Protein AF-A0A6V7J5A1-F1 (afdb_monomer)

Nearest PDB structures (foldseek):
  7t56-assembly1_B  TM=9.549E-01  e=6.871E+00  Acetivibrio thermocellus

InterPro domains:
  IPR036640 ABC transporter type 1, transmembr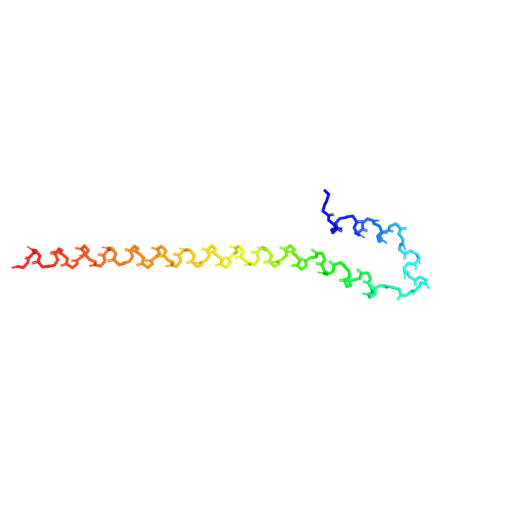ane domain superfamily [G3DSA:1.20.1560.10] (1-75)
  IPR036640 ABC transporter type 1, transmembrane domain superfamily [SSF90123] (2-72)
  IPR050173 ATP-binding cassette transporter C-like [PTHR24223] (1-73)

pLDDT: mean 93.61, std 7.28, range [54.31, 98.5]

Structure (mmCIF, N/CA/C/O backbone):
data_AF-A0A6V7J5A1-F1
#
_entry.id   AF-A0A6V7J5A1-F1
#
loop_
_atom_site.group_PDB
_atom_site.id
_atom_site.type_symbol
_atom_site.label_atom_id
_atom_site.label_alt_id
_atom_site.label_comp_id
_atom_site.label_asym_id
_atom_site.label_entity_id
_atom_site.label_seq_id
_atom_site.pdbx_PDB_ins_code
_atom_site.Cartn_x
_atom_site.Cartn_y
_atom_site.Cartn_z
_atom_site.occupancy
_atom_site.B_iso_or_equiv
_atom_site.auth_seq_id
_atom_site.auth_comp_id
_atom_site.auth_asym_id
_atom_site.auth_atom_id
_atom_site.pdbx_PDB_model_num
ATOM 1 N N . LYS A 1 1 ? 7.975 12.532 -15.197 1.00 61.38 1 LYS A N 1
ATOM 2 C CA . LYS A 1 1 ? 7.649 11.586 -16.299 1.00 61.38 1 LYS A CA 1
ATOM 3 C C . LYS A 1 1 ? 7.583 10.190 -15.693 1.00 61.38 1 LYS A C 1
ATOM 5 O O . LYS A 1 1 ? 8.519 9.852 -14.985 1.00 61.38 1 LYS A O 1
ATOM 10 N N . SER A 1 2 ? 6.502 9.427 -15.877 1.00 87.25 2 SER A N 1
ATOM 11 C CA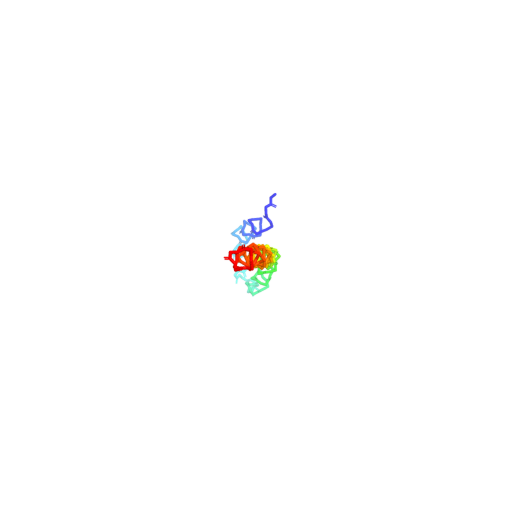 . SER A 1 2 ? 6.438 8.071 -15.307 1.00 87.25 2 SER A CA 1
ATOM 12 C C . SER A 1 2 ? 7.309 7.099 -16.134 1.00 87.25 2 SER A C 1
ATOM 14 O O . SER A 1 2 ? 7.250 7.162 -17.368 1.00 87.25 2 SER A O 1
ATOM 16 N N . PRO A 1 3 ? 8.122 6.235 -15.487 1.00 85.81 3 PRO A N 1
ATOM 17 C CA . PRO A 1 3 ? 9.020 5.292 -16.166 1.00 85.81 3 PRO A CA 1
ATOM 18 C C . PRO A 1 3 ? 8.286 4.361 -17.133 1.00 85.81 3 PRO A C 1
ATOM 20 O O . PRO A 1 3 ? 8.761 4.119 -18.237 1.00 85.81 3 PRO A O 1
ATOM 23 N N . VAL A 1 4 ? 7.073 3.945 -16.760 1.00 91.44 4 VAL A N 1
ATOM 24 C CA . VAL A 1 4 ? 6.185 3.102 -17.571 1.00 91.44 4 VAL A CA 1
ATOM 25 C C . VAL A 1 4 ? 5.895 3.752 -18.928 1.00 91.44 4 VAL A C 1
ATOM 27 O O . VAL A 1 4 ? 6.079 3.121 -19.964 1.00 91.44 4 VAL A O 1
ATOM 30 N N . TYR A 1 5 ? 5.509 5.032 -18.951 1.00 90.38 5 TYR A N 1
ATOM 31 C CA . TYR A 1 5 ? 5.201 5.736 -20.205 1.00 90.38 5 TYR A CA 1
ATOM 32 C C . TYR A 1 5 ? 6.442 5.963 -21.066 1.00 90.38 5 TYR A C 1
ATOM 34 O O . TYR A 1 5 ? 6.371 5.858 -22.288 1.00 90.38 5 TYR A O 1
ATOM 42 N N . SER A 1 6 ? 7.585 6.257 -20.440 1.00 92.56 6 SER A N 1
ATOM 43 C CA . SER A 1 6 ? 8.847 6.410 -21.167 1.00 92.56 6 SER A CA 1
ATOM 44 C C . SER A 1 6 ? 9.286 5.090 -21.809 1.00 92.56 6 SER A C 1
ATOM 46 O O . SER A 1 6 ? 9.711 5.094 -22.962 1.00 92.56 6 SER A O 1
ATOM 48 N N . HIS A 1 7 ? 9.136 3.973 -21.088 1.00 92.94 7 HIS A N 1
ATOM 49 C CA . HIS A 1 7 ? 9.480 2.623 -21.549 1.00 92.94 7 HIS A CA 1
ATOM 50 C C . HIS A 1 7 ? 8.561 2.127 -22.669 1.00 92.94 7 HIS A C 1
ATOM 52 O O . HIS A 1 7 ? 9.013 1.507 -23.629 1.00 92.94 7 HIS A O 1
ATOM 58 N N . VAL A 1 8 ? 7.265 2.435 -22.592 1.00 94.50 8 VAL A N 1
ATOM 59 C CA . VAL A 1 8 ? 6.314 2.130 -23.674 1.00 94.50 8 VAL A CA 1
ATOM 60 C C . VAL A 1 8 ? 6.639 2.941 -24.925 1.00 94.50 8 VAL A C 1
ATOM 62 O O . VAL A 1 8 ? 6.654 2.389 -26.024 1.00 94.50 8 VAL A O 1
ATOM 65 N N . ASN A 1 9 ? 6.948 4.229 -24.769 1.00 95.44 9 ASN A N 1
ATOM 66 C CA . ASN A 1 9 ? 7.284 5.091 -25.898 1.00 95.44 9 ASN A CA 1
ATOM 67 C C . ASN A 1 9 ? 8.566 4.631 -26.617 1.00 95.44 9 ASN A C 1
ATOM 69 O O . ASN A 1 9 ? 8.592 4.571 -27.845 1.00 95.44 9 ASN A O 1
ATOM 73 N N . SER A 1 10 ? 9.611 4.247 -25.871 1.00 93.38 10 SER A N 1
ATOM 74 C CA . SER A 1 10 ? 10.839 3.692 -26.461 1.00 93.38 10 SER A CA 1
ATOM 75 C C . SER A 1 10 ? 10.612 2.321 -27.105 1.00 93.38 10 SER A C 1
ATOM 77 O O . SER A 1 10 ? 11.128 2.067 -28.193 1.00 93.38 10 SER A O 1
ATOM 79 N N . SER A 1 11 ? 9.795 1.460 -26.490 1.00 94.38 11 SER A N 1
ATOM 80 C CA . SER A 1 11 ? 9.439 0.148 -27.049 1.00 94.38 11 SER A CA 1
ATOM 81 C 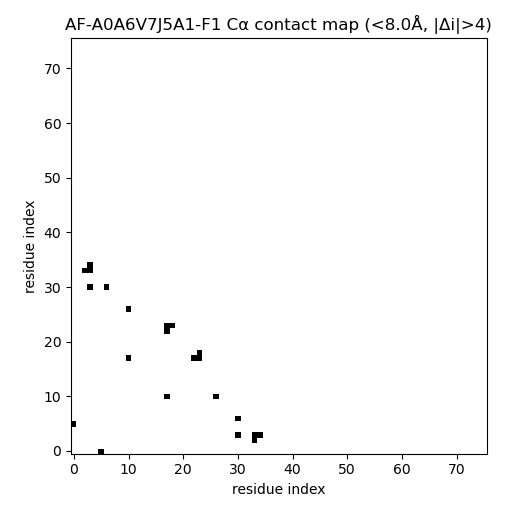C . SER A 1 11 ? 8.669 0.269 -28.364 1.00 94.38 11 SER A C 1
ATOM 83 O O . SER A 1 11 ? 8.920 -0.491 -29.298 1.00 94.38 11 SER A O 1
ATOM 85 N N . LEU A 1 12 ? 7.752 1.238 -28.463 1.00 95.00 12 LEU A N 1
ATOM 86 C CA . LEU A 1 12 ? 6.995 1.499 -29.686 1.00 95.00 12 LEU A CA 1
ATOM 87 C C . LEU A 1 12 ? 7.908 2.010 -30.808 1.00 95.00 12 LEU A C 1
ATOM 89 O O . LEU A 1 12 ? 7.823 1.522 -31.933 1.00 95.00 12 LEU A O 1
ATOM 93 N N . ALA A 1 13 ? 8.819 2.934 -30.490 1.00 96.69 13 ALA A N 1
ATOM 94 C CA . ALA A 1 13 ? 9.798 3.450 -31.446 1.00 96.69 13 ALA A CA 1
ATOM 95 C C . ALA A 1 13 ? 10.789 2.369 -31.932 1.00 96.69 13 ALA A C 1
ATOM 97 O O . ALA A 1 13 ? 11.197 2.383 -33.090 1.00 96.69 13 ALA A O 1
ATOM 98 N N . GLY A 1 14 ? 11.158 1.416 -31.068 1.00 95.00 14 GLY A N 1
ATOM 99 C CA . GLY A 1 14 ? 12.107 0.333 -31.359 1.00 95.00 14 GLY A CA 1
ATOM 100 C C . GLY A 1 14 ? 11.483 -1.005 -31.777 1.00 95.00 14 GLY A C 1
ATOM 101 O O . GLY A 1 14 ? 12.188 -2.015 -31.807 1.00 95.00 14 GLY A O 1
ATOM 102 N N . LEU A 1 15 ? 10.179 -1.054 -32.075 1.00 95.31 15 LEU A N 1
ATOM 103 C CA . LEU A 1 15 ? 9.421 -2.307 -32.208 1.00 95.31 15 LEU A CA 1
ATOM 104 C C . LEU A 1 15 ? 10.001 -3.282 -33.247 1.00 95.31 15 LEU A C 1
ATOM 106 O O . LEU A 1 15 ? 10.022 -4.492 -33.016 1.00 95.31 15 LEU A O 1
ATOM 110 N N . VAL A 1 16 ? 10.481 -2.766 -34.382 1.00 95.94 16 VAL A N 1
ATOM 111 C CA . VAL A 1 16 ? 11.093 -3.582 -35.444 1.00 95.94 16 VAL A CA 1
AT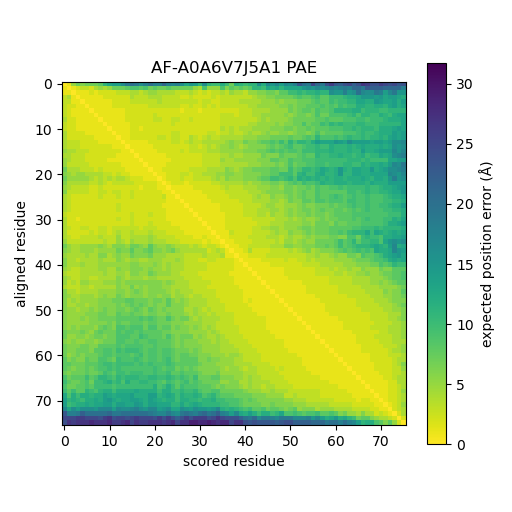OM 112 C C . VAL A 1 16 ? 12.363 -4.267 -34.937 1.00 95.94 16 VAL A C 1
ATOM 114 O O . VAL A 1 16 ? 12.503 -5.476 -35.103 1.00 95.94 16 VAL A O 1
ATOM 117 N N . THR A 1 17 ? 13.237 -3.529 -34.249 1.00 96.06 17 THR A N 1
ATOM 118 C CA . THR A 1 17 ? 14.471 -4.053 -33.643 1.00 96.06 17 THR A CA 1
ATOM 119 C C . THR A 1 17 ? 14.175 -5.089 -32.565 1.00 96.06 17 THR A C 1
ATOM 121 O O . THR A 1 17 ? 14.819 -6.132 -32.500 1.00 96.06 17 THR A O 1
ATOM 124 N N . ILE A 1 18 ? 13.168 -4.844 -31.728 1.00 96.00 18 ILE A N 1
ATOM 125 C CA . ILE A 1 18 ? 12.756 -5.793 -30.686 1.00 96.00 18 ILE A CA 1
ATOM 126 C C . ILE A 1 18 ? 12.285 -7.113 -31.311 1.00 96.00 18 ILE A C 1
ATOM 128 O O . ILE A 1 18 ? 12.614 -8.190 -30.813 1.00 96.00 18 ILE A O 1
ATOM 132 N N . ARG A 1 19 ? 11.538 -7.043 -32.421 1.00 94.62 19 ARG A N 1
ATOM 133 C CA . ARG A 1 19 ? 11.066 -8.233 -33.141 1.00 94.62 19 ARG A CA 1
ATOM 134 C C . ARG A 1 19 ? 12.192 -8.972 -33.858 1.00 94.62 19 ARG A C 1
ATOM 136 O O . ARG A 1 19 ? 12.207 -10.194 -33.796 1.00 94.62 19 ARG A O 1
ATOM 143 N N . SER A 1 20 ? 13.123 -8.266 -34.500 1.00 96.31 20 SER A N 1
ATOM 144 C CA . SER A 1 20 ? 14.244 -8.896 -35.213 1.00 96.31 20 SER A CA 1
ATOM 145 C C . SER A 1 20 ? 15.288 -9.508 -34.276 1.00 96.31 20 SER A C 1
ATOM 147 O O . SER A 1 20 ? 15.958 -10.463 -34.655 1.00 96.31 20 SER A O 1
ATOM 149 N N . THR A 1 21 ? 15.408 -8.992 -33.050 1.00 95.06 21 THR A N 1
ATOM 150 C CA . THR A 1 21 ? 16.341 -9.497 -32.024 1.00 95.06 21 THR A CA 1
ATOM 151 C C . THR A 1 21 ? 15.701 -10.468 -31.030 1.00 95.06 21 THR A C 1
ATOM 153 O O . THR A 1 21 ? 16.396 -10.990 -30.163 1.00 95.06 21 THR A O 1
ATOM 156 N N . CYS A 1 22 ? 14.392 -10.718 -31.132 1.00 93.38 22 CYS A N 1
ATOM 157 C CA . CYS A 1 22 ? 13.640 -11.589 -30.223 1.00 93.38 22 CYS A CA 1
ATOM 158 C C . CYS A 1 22 ? 13.782 -11.219 -28.724 1.00 93.38 22 CYS A C 1
ATOM 160 O O . CYS A 1 22 ? 13.807 -12.088 -27.851 1.00 93.38 22 CYS A O 1
ATOM 162 N N . THR A 1 23 ? 13.864 -9.922 -28.402 1.00 94.19 23 THR A N 1
ATOM 163 C CA . THR A 1 23 ? 14.118 -9.410 -27.035 1.00 94.19 23 THR A CA 1
ATOM 164 C C . THR A 1 23 ? 12.853 -9.077 -26.227 1.00 94.19 23 THR A C 1
ATOM 166 O O . THR A 1 23 ? 12.932 -8.508 -25.137 1.00 94.19 23 THR A O 1
ATOM 169 N N . GLN A 1 24 ? 11.666 -9.472 -26.697 1.00 94.94 24 GLN A N 1
ATOM 170 C CA . GLN A 1 24 ? 10.367 -9.126 -26.097 1.00 94.94 24 GLN A CA 1
ATOM 171 C C . GLN A 1 24 ? 10.268 -9.505 -24.609 1.00 94.94 24 GLN A C 1
ATOM 173 O O . GLN A 1 24 ? 9.732 -8.733 -23.814 1.00 94.94 24 GLN A O 1
ATOM 178 N N . MET A 1 25 ? 10.782 -10.679 -24.216 1.00 94.88 25 MET A N 1
ATOM 179 C CA . MET A 1 25 ? 10.718 -11.143 -22.821 1.00 94.88 25 MET A CA 1
ATOM 180 C C . MET A 1 25 ? 11.524 -10.256 -21.870 1.00 94.88 25 MET A C 1
ATOM 182 O O . MET A 1 25 ? 11.074 -9.981 -20.759 1.00 94.88 25 MET A O 1
ATOM 186 N N . MET A 1 26 ? 12.691 -9.782 -22.312 1.00 94.81 26 MET A N 1
ATOM 187 C CA . MET A 1 26 ? 13.535 -8.889 -21.519 1.00 94.81 26 MET A CA 1
ATOM 188 C C . MET A 1 26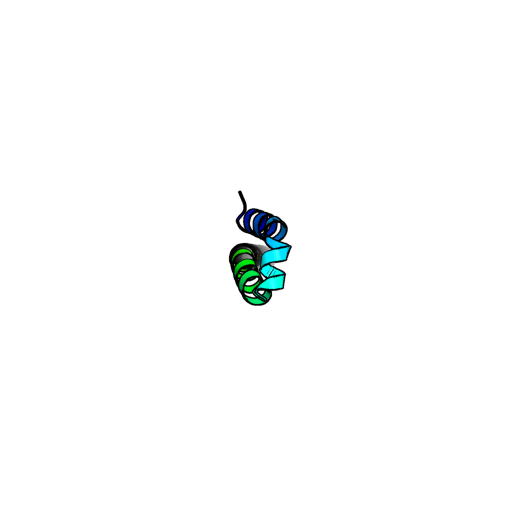 ? 12.824 -7.554 -21.279 1.00 94.81 26 MET A C 1
ATOM 190 O O . MET A 1 26 ? 12.703 -7.124 -20.135 1.00 94.81 26 MET A O 1
ATOM 194 N N . LEU A 1 27 ? 12.276 -6.939 -22.335 1.00 94.12 27 LEU A N 1
ATOM 195 C CA . LEU A 1 27 ? 11.550 -5.673 -22.201 1.00 94.12 27 LEU A CA 1
ATOM 196 C C . LEU A 1 27 ? 10.271 -5.804 -21.368 1.00 94.12 27 LEU A C 1
ATOM 198 O O . LEU A 1 27 ? 9.923 -4.861 -20.654 1.00 94.12 27 LEU A O 1
ATOM 202 N N . ARG A 1 28 ? 9.583 -6.953 -21.438 1.00 93.75 28 ARG A N 1
ATOM 203 C CA . ARG A 1 28 ? 8.417 -7.242 -20.593 1.00 93.75 28 ARG A CA 1
ATOM 204 C C . ARG A 1 28 ? 8.801 -7.302 -19.118 1.00 93.75 28 ARG A C 1
ATOM 206 O O . ARG A 1 28 ? 8.143 -6.667 -18.308 1.00 93.75 28 ARG A O 1
ATOM 213 N N . LYS A 1 29 ? 9.896 -7.987 -18.779 1.00 95.19 29 LYS A N 1
ATOM 214 C CA . LYS A 1 29 ? 10.394 -8.050 -17.398 1.00 95.19 29 LYS A CA 1
ATOM 215 C C . LYS A 1 29 ? 10.758 -6.664 -16.854 1.00 95.19 29 LYS A C 1
ATOM 217 O O . LYS A 1 29 ? 10.444 -6.355 -15.708 1.00 95.19 29 LYS A O 1
ATOM 222 N N . GLU A 1 30 ? 11.382 -5.825 -17.679 1.00 93.38 30 GLU A N 1
ATOM 223 C CA . GLU A 1 30 ? 11.718 -4.442 -17.313 1.00 93.38 30 GLU A CA 1
ATOM 224 C C . GLU A 1 30 ? 10.453 -3.600 -17.066 1.00 93.38 30 GLU A C 1
ATOM 226 O O . GLU A 1 30 ? 10.351 -2.866 -16.084 1.00 93.38 30 GLU A O 1
ATOM 231 N N . PHE A 1 31 ? 9.441 -3.762 -17.923 1.00 93.06 31 PHE A N 1
ATOM 232 C CA . PHE A 1 31 ? 8.142 -3.113 -17.765 1.00 93.06 31 PHE A CA 1
ATOM 233 C C . PHE A 1 31 ? 7.422 -3.557 -16.485 1.00 93.06 31 PHE A C 1
ATOM 235 O O . PHE A 1 31 ? 6.944 -2.711 -15.726 1.00 93.06 31 PHE A O 1
ATOM 242 N N . ASP A 1 32 ? 7.399 -4.864 -16.219 1.00 94.19 32 ASP A N 1
ATOM 243 C CA . ASP A 1 32 ? 6.799 -5.441 -15.015 1.00 94.19 32 ASP A CA 1
ATOM 244 C C . ASP A 1 32 ? 7.487 -4.901 -13.751 1.00 94.19 32 ASP A C 1
ATOM 246 O O . ASP A 1 32 ? 6.815 -4.606 -12.765 1.00 94.19 32 ASP A O 1
ATOM 250 N N . ASN A 1 33 ? 8.804 -4.670 -13.783 1.00 93.00 33 ASN A N 1
ATOM 251 C CA . ASN A 1 33 ? 9.540 -4.065 -12.669 1.00 93.00 33 ASN A CA 1
ATOM 252 C C . ASN A 1 33 ? 9.074 -2.625 -12.369 1.00 93.00 33 ASN A C 1
ATOM 254 O O . ASN A 1 33 ? 8.826 -2.266 -11.210 1.00 93.00 33 ASN A O 1
ATOM 258 N N . TYR A 1 34 ? 8.877 -1.807 -13.411 1.00 91.75 34 TYR A N 1
ATOM 259 C CA . TYR A 1 34 ? 8.321 -0.461 -13.246 1.00 91.75 34 TYR A CA 1
ATOM 260 C C . TYR A 1 34 ? 6.888 -0.491 -12.704 1.00 91.75 34 TYR A C 1
ATOM 262 O O . TYR A 1 34 ? 6.533 0.332 -11.856 1.00 91.75 34 TYR A O 1
ATOM 270 N N . GLN A 1 35 ? 6.067 -1.445 -13.149 1.00 91.62 35 GLN A N 1
ATOM 271 C CA . GLN A 1 35 ? 4.709 -1.606 -12.629 1.00 91.62 35 GLN A CA 1
ATOM 272 C C . GLN A 1 35 ? 4.694 -2.098 -11.180 1.00 91.62 35 GLN A C 1
ATOM 274 O O . GLN A 1 35 ? 3.920 -1.577 -10.378 1.00 91.62 35 GLN A O 1
ATOM 279 N N . ASN A 1 36 ? 5.577 -3.026 -10.807 1.00 92.81 36 ASN A N 1
ATOM 280 C CA . ASN A 1 36 ? 5.624 -3.594 -9.459 1.00 92.81 36 ASN A CA 1
ATOM 281 C C . ASN A 1 36 ? 5.867 -2.528 -8.393 1.00 92.81 36 ASN A C 1
ATOM 283 O O . ASN A 1 36 ? 5.253 -2.567 -7.330 1.00 92.81 36 ASN A O 1
ATOM 287 N N . THR A 1 37 ? 6.717 -1.544 -8.683 1.00 89.25 37 THR A N 1
ATOM 288 C CA . THR A 1 37 ? 6.989 -0.440 -7.751 1.00 89.25 37 THR A CA 1
ATOM 289 C C . THR A 1 37 ? 5.732 0.392 -7.482 1.00 89.25 37 THR A C 1
ATOM 291 O O . THR A 1 37 ? 5.417 0.701 -6.335 1.00 89.25 37 THR A O 1
ATOM 294 N N . HIS A 1 38 ? 4.966 0.719 -8.523 1.00 87.81 38 HIS A N 1
ATOM 295 C CA . HIS A 1 38 ? 3.728 1.483 -8.364 1.00 87.81 38 HIS A CA 1
ATOM 296 C C . HIS A 1 38 ? 2.621 0.659 -7.696 1.00 87.81 38 HIS A C 1
ATOM 298 O O . HIS A 1 38 ? 1.970 1.136 -6.764 1.00 87.81 38 HIS A O 1
ATOM 304 N N . THR A 1 39 ? 2.432 -0.583 -8.139 1.00 91.19 39 THR A N 1
ATOM 305 C CA . THR A 1 39 ? 1.402 -1.485 -7.613 1.00 91.19 39 THR A CA 1
ATOM 306 C C . THR A 1 39 ? 1.661 -1.845 -6.152 1.00 91.19 39 THR A C 1
ATOM 308 O O . THR A 1 39 ? 0.727 -1.839 -5.355 1.00 91.19 39 THR A O 1
ATOM 311 N N . SER A 1 40 ? 2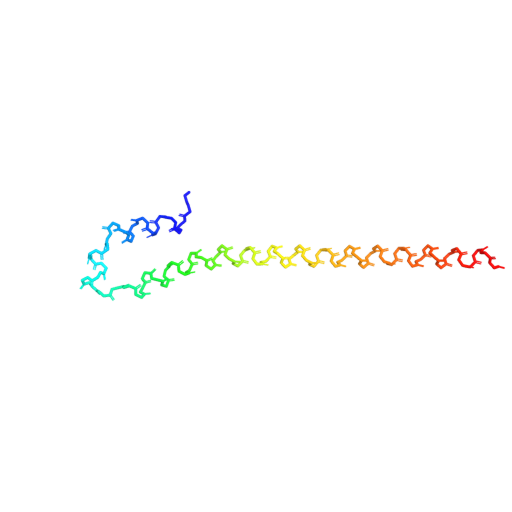.914 -2.096 -5.762 1.00 92.38 40 SER A N 1
ATOM 312 C CA . SER A 1 40 ? 3.262 -2.406 -4.367 1.00 92.38 40 SER A CA 1
ATOM 313 C C . SER A 1 40 ? 3.030 -1.221 -3.429 1.00 92.38 40 SER A C 1
ATOM 315 O O . SER A 1 40 ? 2.451 -1.401 -2.359 1.00 92.38 40 SER A O 1
ATOM 317 N N . ALA A 1 41 ? 3.391 -0.001 -3.838 1.00 93.62 41 ALA A N 1
ATOM 318 C CA . ALA A 1 41 ? 3.110 1.204 -3.059 1.00 93.62 41 ALA A CA 1
ATOM 319 C C . ALA A 1 41 ? 1.598 1.438 -2.887 1.00 93.62 41 ALA A C 1
ATOM 321 O O . ALA A 1 41 ? 1.135 1.757 -1.791 1.00 93.62 41 ALA A O 1
ATOM 322 N N . TYR A 1 42 ? 0.813 1.230 -3.948 1.00 94.38 42 TYR A N 1
ATOM 323 C CA . TYR A 1 42 ? -0.646 1.330 -3.885 1.00 94.38 42 TYR A CA 1
ATOM 324 C C . TYR A 1 42 ? -1.269 0.248 -2.990 1.00 94.38 42 TYR A C 1
ATOM 326 O O . TYR A 1 42 ? -2.144 0.550 -2.178 1.00 94.38 42 TYR A O 1
ATOM 334 N N . ALA A 1 43 ? -0.787 -0.993 -3.083 1.00 95.88 43 ALA A N 1
ATOM 335 C CA . ALA A 1 43 ? -1.231 -2.087 -2.224 1.00 95.88 43 ALA A CA 1
ATOM 336 C C . ALA A 1 43 ? -0.921 -1.807 -0.745 1.00 95.88 43 ALA A C 1
ATOM 338 O O . ALA A 1 43 ? -1.795 -1.973 0.103 1.00 95.88 43 ALA A O 1
ATOM 339 N N . MET A 1 44 ? 0.282 -1.310 -0.436 1.00 96.50 44 MET A N 1
ATOM 340 C CA . MET A 1 44 ? 0.659 -0.886 0.917 1.00 96.50 44 MET A CA 1
ATOM 341 C C . MET A 1 44 ? -0.308 0.176 1.444 1.00 96.50 44 MET A C 1
ATOM 343 O O . MET A 1 44 ? -0.843 0.051 2.541 1.00 96.50 44 MET A O 1
ATOM 347 N N . PHE A 1 45 ? -0.587 1.193 0.632 1.00 96.94 45 PHE A N 1
ATOM 348 C CA . PHE A 1 45 ? -1.498 2.268 0.992 1.00 96.94 45 PHE A CA 1
ATOM 349 C C . PHE A 1 45 ? -2.926 1.782 1.262 1.00 96.94 45 PHE A C 1
ATOM 351 O O . PHE A 1 45 ? -3.549 2.211 2.235 1.00 96.94 45 PHE A O 1
ATOM 358 N N . LEU A 1 46 ? -3.443 0.869 0.435 1.00 97.81 46 LEU A N 1
ATOM 359 C CA . LEU A 1 46 ? -4.755 0.257 0.640 1.00 97.81 46 LEU A CA 1
ATOM 360 C C . LEU A 1 46 ? -4.799 -0.558 1.942 1.00 97.81 46 LEU A C 1
ATOM 362 O O . LEU A 1 46 ? -5.739 -0.414 2.730 1.00 97.81 46 LEU A O 1
ATOM 366 N N . SER A 1 47 ? -3.763 -1.356 2.198 1.00 97.69 47 SER A N 1
ATOM 367 C CA . SER A 1 47 ? -3.628 -2.134 3.432 1.00 97.69 47 SER A CA 1
ATOM 368 C C . SER A 1 47 ? -3.565 -1.233 4.667 1.00 97.69 47 SER A C 1
ATOM 370 O O . SER A 1 47 ? -4.299 -1.464 5.626 1.00 97.69 47 SER A O 1
ATOM 372 N N . THR A 1 48 ? -2.770 -0.158 4.636 1.00 98.19 48 THR A N 1
ATOM 373 C CA . THR A 1 48 ? -2.678 0.811 5.740 1.00 98.19 48 THR A CA 1
ATOM 374 C C . THR A 1 48 ? -4.011 1.502 6.004 1.00 98.19 48 THR A C 1
ATOM 376 O O . THR A 1 48 ? -4.413 1.623 7.158 1.00 98.19 48 THR A O 1
ATOM 379 N N . ARG A 1 49 ? -4.729 1.924 4.956 1.00 97.94 49 ARG A N 1
ATOM 380 C CA . ARG A 1 49 ? -6.064 2.527 5.100 1.00 97.94 49 ARG A CA 1
ATOM 381 C C . ARG A 1 49 ? -7.052 1.576 5.769 1.00 97.94 49 ARG A C 1
ATOM 383 O O . ARG A 1 49 ? -7.783 1.990 6.662 1.00 97.94 49 ARG A O 1
ATOM 390 N N . THR A 1 50 ? -7.043 0.313 5.354 1.00 98.19 50 THR A N 1
ATOM 391 C CA . THR A 1 50 ? -7.928 -0.719 5.911 1.00 98.19 50 THR A CA 1
ATOM 392 C C . THR A 1 50 ? -7.597 -0.987 7.379 1.00 98.19 50 THR A C 1
ATOM 394 O O . THR A 1 50 ? -8.488 -0.970 8.223 1.00 98.19 50 THR A O 1
ATOM 397 N N . ALA A 1 51 ? -6.313 -1.152 7.708 1.00 98.31 51 ALA A N 1
ATOM 398 C CA . ALA A 1 51 ? -5.862 -1.354 9.084 1.00 98.31 51 ALA A CA 1
ATOM 399 C C . ALA A 1 51 ? -6.193 -0.156 9.990 1.00 98.31 51 ALA A C 1
ATOM 401 O O . ALA A 1 51 ? -6.616 -0.340 11.128 1.00 98.31 51 ALA A O 1
ATOM 402 N N . PHE A 1 52 ? -6.047 1.069 9.478 1.00 98.38 52 PHE A N 1
ATOM 403 C CA . PHE A 1 52 ? -6.424 2.282 10.201 1.00 98.38 52 PHE A CA 1
ATOM 404 C C . PHE A 1 52 ? -7.934 2.351 10.464 1.00 98.38 52 PHE A C 1
ATOM 406 O O . PHE A 1 52 ? -8.335 2.677 11.578 1.00 98.38 52 PHE A O 1
ATOM 413 N N . GLY A 1 53 ? -8.763 1.984 9.479 1.00 98.31 53 GLY A N 1
ATOM 414 C CA . GLY A 1 53 ? -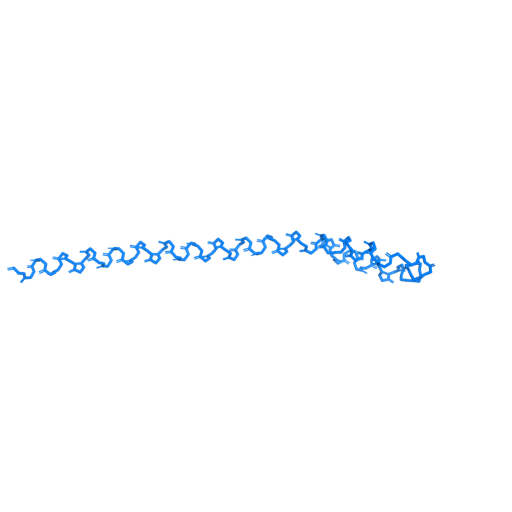10.212 1.863 9.660 1.00 98.31 53 GLY A CA 1
ATOM 415 C C . GLY A 1 53 ? -10.570 0.889 10.784 1.00 98.31 53 GLY A C 1
ATOM 416 O O . GLY A 1 53 ? -11.254 1.272 11.726 1.00 98.31 53 GLY A O 1
ATOM 417 N N . ILE A 1 54 ? -9.997 -0.318 10.759 1.00 98.44 54 ILE A N 1
ATOM 418 C CA . ILE A 1 54 ? -10.200 -1.329 11.812 1.00 98.44 54 ILE A CA 1
ATOM 419 C C . ILE A 1 54 ? -9.772 -0.797 13.189 1.00 98.44 54 ILE A C 1
ATOM 421 O O . ILE A 1 54 ? -10.461 -1.020 14.183 1.00 98.44 54 ILE A O 1
ATOM 425 N N . ALA A 1 55 ? -8.650 -0.078 13.273 1.00 98.44 55 ALA A N 1
ATOM 426 C CA . ALA A 1 55 ? -8.189 0.498 14.535 1.00 98.44 55 ALA A CA 1
ATOM 427 C C . ALA A 1 55 ? -9.179 1.536 15.096 1.00 98.44 55 ALA A C 1
ATOM 429 O O . ALA A 1 55 ? -9.461 1.530 16.295 1.00 98.44 55 ALA A O 1
ATOM 430 N N . LEU A 1 56 ? -9.735 2.399 14.241 1.00 98.44 56 LEU A N 1
ATOM 431 C CA . LEU A 1 56 ? -10.759 3.366 14.643 1.00 98.44 56 LEU A CA 1
ATOM 432 C C . LEU A 1 56 ? -12.064 2.681 15.063 1.00 98.44 56 LEU A C 1
ATOM 434 O O . LEU A 1 56 ? -12.650 3.067 16.078 1.00 98.44 56 LEU A O 1
ATOM 438 N N . ASP A 1 57 ? -12.490 1.644 14.344 1.00 98.31 57 ASP A N 1
ATOM 439 C CA . ASP A 1 57 ? -13.676 0.858 14.698 1.00 98.31 57 ASP A CA 1
ATOM 440 C C . ASP A 1 57 ? -13.515 0.215 16.084 1.00 98.31 57 ASP A C 1
ATOM 442 O O . ASP A 1 57 ? -14.415 0.285 16.918 1.00 98.31 57 ASP A O 1
ATOM 446 N N . MET A 1 58 ? -12.332 -0.323 16.397 1.00 98.50 58 MET A N 1
ATOM 447 C CA . MET A 1 58 ? -12.044 -0.891 17.720 1.00 98.50 58 MET A CA 1
ATOM 448 C C . MET A 1 58 ? -12.100 0.155 18.841 1.00 98.50 58 MET A C 1
ATOM 450 O O . MET A 1 58 ? -12.654 -0.113 19.913 1.00 98.50 58 MET A O 1
ATOM 454 N N . ILE A 1 59 ? -11.550 1.352 18.612 1.00 98.50 59 ILE A N 1
ATOM 455 C CA . ILE A 1 59 ? -11.577 2.448 19.594 1.00 98.50 59 ILE A CA 1
ATOM 456 C C . ILE A 1 59 ? -13.016 2.920 19.827 1.00 98.50 59 ILE A C 1
ATOM 458 O O . ILE A 1 59 ? -13.449 3.054 20.973 1.00 98.50 59 ILE A O 1
ATOM 462 N N . THR A 1 60 ? -13.768 3.147 18.751 1.00 98.25 60 THR A N 1
ATOM 463 C CA . THR A 1 60 ? -15.152 3.633 18.833 1.00 98.25 60 THR A CA 1
ATOM 464 C C . THR A 1 60 ? -16.081 2.603 19.468 1.00 98.25 60 THR A C 1
ATOM 466 O O . THR A 1 60 ? -16.856 2.961 20.356 1.00 98.25 60 THR A O 1
ATOM 469 N N . LEU A 1 61 ? -15.953 1.321 19.112 1.00 98.38 61 LEU A N 1
ATOM 470 C CA . LEU A 1 61 ? -16.705 0.232 19.737 1.00 98.38 61 LEU A CA 1
ATOM 471 C C . LEU A 1 61 ? -16.428 0.152 21.242 1.00 98.38 61 LEU A C 1
ATOM 473 O O . LEU A 1 61 ? -17.363 0.055 22.036 1.00 98.38 61 LEU A O 1
ATOM 477 N N . SER A 1 62 ? -15.156 0.249 21.640 1.00 98.31 62 SER A N 1
ATOM 478 C CA . SER A 1 62 ? -14.761 0.235 23.054 1.00 98.31 62 SER A CA 1
ATOM 479 C C . SER A 1 62 ? -15.367 1.416 23.817 1.00 98.31 62 SER A C 1
ATOM 481 O O . SER A 1 62 ? -15.900 1.246 24.912 1.00 98.31 62 SER A O 1
ATOM 483 N N . PHE A 1 63 ? -15.342 2.611 23.227 1.00 97.94 63 PHE A N 1
ATOM 484 C CA . PHE A 1 63 ? -15.927 3.812 23.820 1.00 97.94 63 PHE A CA 1
ATOM 485 C C . PHE A 1 63 ? -17.447 3.696 24.001 1.00 97.94 63 PHE A C 1
ATOM 487 O O . PHE A 1 63 ? -17.966 3.977 25.084 1.00 97.94 63 PHE A O 1
ATOM 494 N N . ILE A 1 64 ? -18.160 3.225 22.974 1.00 98.00 64 ILE A N 1
ATOM 495 C CA . ILE A 1 64 ? -19.612 3.003 23.039 1.00 98.00 64 ILE A CA 1
ATOM 496 C C . ILE A 1 64 ? -19.947 1.946 24.096 1.00 98.00 64 ILE A C 1
ATOM 498 O O . ILE A 1 64 ? -20.883 2.142 24.874 1.00 98.00 64 ILE A O 1
ATOM 502 N N . ALA A 1 65 ? -19.179 0.855 24.166 1.00 97.38 65 ALA A N 1
ATOM 503 C CA . ALA A 1 65 ? -19.372 -0.195 25.163 1.00 97.38 65 ALA A CA 1
ATOM 504 C C . ALA A 1 65 ? -19.218 0.342 26.595 1.00 97.38 65 ALA A C 1
ATOM 506 O O . ALA A 1 65 ? -20.076 0.078 27.438 1.00 97.38 65 ALA A O 1
ATOM 507 N N . LEU A 1 66 ? -18.181 1.149 26.854 1.00 97.19 66 LEU A N 1
ATOM 508 C CA . LEU A 1 66 ? -17.967 1.793 28.154 1.00 97.19 66 LEU A CA 1
ATOM 509 C C . LEU A 1 66 ? -19.131 2.710 28.534 1.00 97.19 66 LEU A C 1
ATOM 511 O O . LEU A 1 66 ? -19.680 2.576 29.625 1.00 97.19 66 LEU A O 1
ATOM 515 N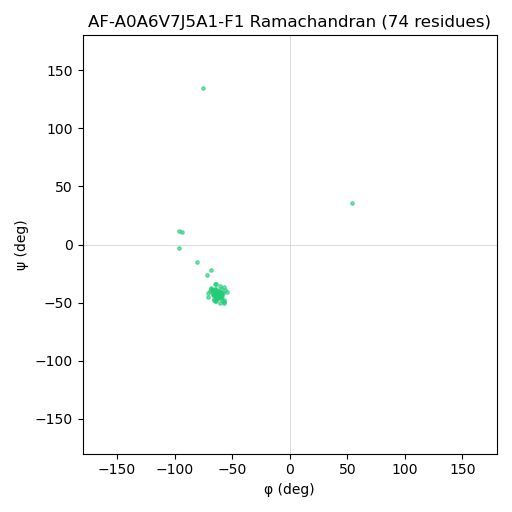 N . ILE A 1 67 ? -19.548 3.600 27.630 1.00 97.25 67 ILE A N 1
ATOM 516 C CA . ILE A 1 67 ? -20.676 4.508 27.876 1.00 97.25 67 ILE A CA 1
ATOM 517 C C . ILE A 1 67 ? -21.953 3.720 28.167 1.00 97.25 67 ILE A C 1
ATOM 519 O O . ILE A 1 67 ? -22.650 4.001 29.142 1.00 97.25 67 ILE A O 1
ATOM 523 N N . THR A 1 68 ? -22.244 2.713 27.345 1.00 96.56 68 THR A N 1
ATOM 524 C CA . THR A 1 68 ? -23.425 1.858 27.509 1.00 96.56 68 THR A CA 1
ATOM 525 C C . THR A 1 68 ? -23.412 1.174 28.875 1.00 96.56 68 THR A C 1
ATOM 527 O O . THR A 1 68 ? -24.420 1.186 29.580 1.00 96.56 68 THR A O 1
ATOM 530 N N . TYR A 1 69 ? -22.262 0.644 29.293 1.00 96.06 69 TYR A N 1
ATOM 531 C CA . TYR A 1 69 ? -22.105 0.010 30.598 1.00 96.06 69 TYR A CA 1
ATOM 532 C C . TYR A 1 69 ? -22.288 0.997 31.761 1.00 96.06 69 TYR A C 1
ATOM 534 O O . TYR A 1 69 ? -23.010 0.696 32.712 1.00 96.06 69 TYR A O 1
ATOM 542 N N . CYS A 1 70 ? -21.722 2.205 31.665 1.00 95.25 70 CYS A N 1
ATOM 543 C CA . CYS A 1 70 ? -21.929 3.263 32.657 1.00 95.25 70 CYS A CA 1
ATOM 544 C C . CYS A 1 70 ? -23.412 3.631 32.816 1.00 95.25 70 CYS A C 1
ATOM 546 O O . CYS A 1 70 ? -23.878 3.803 33.941 1.00 95.25 70 CYS A O 1
ATOM 548 N N . PHE A 1 71 ? -24.163 3.722 31.714 1.00 94.06 71 PHE A N 1
ATOM 549 C CA . PHE A 1 71 ? -25.604 3.989 31.767 1.00 94.06 71 PHE A CA 1
ATOM 550 C C . PHE A 1 71 ? -26.396 2.848 32.407 1.00 94.06 71 PHE A C 1
ATOM 552 O O . PHE A 1 71 ? -27.328 3.117 33.161 1.00 94.06 71 PHE A O 1
ATOM 559 N N . ILE A 1 72 ? -26.035 1.592 32.129 1.00 95.00 72 ILE A N 1
ATOM 560 C CA . ILE A 1 72 ? -26.691 0.426 32.736 1.00 95.00 72 ILE A CA 1
ATOM 561 C C . ILE A 1 72 ? -26.472 0.415 34.250 1.00 95.00 72 ILE A C 1
ATOM 563 O O . ILE A 1 72 ? -27.435 0.222 34.987 1.00 95.00 72 ILE A O 1
ATOM 567 N N . ILE A 1 73 ? -25.242 0.668 34.712 1.00 93.56 73 ILE A N 1
ATOM 568 C CA . ILE A 1 73 ? -24.944 0.736 36.149 1.00 93.56 73 ILE A CA 1
ATOM 569 C C . ILE A 1 73 ? -25.681 1.899 36.808 1.00 93.56 73 ILE A C 1
ATOM 571 O O . ILE A 1 73 ? -26.306 1.695 37.832 1.00 93.56 73 ILE A O 1
ATOM 575 N N . ASN A 1 74 ? -25.617 3.109 36.244 1.00 84.56 74 ASN A N 1
ATOM 576 C CA . ASN A 1 74 ? -26.206 4.300 36.872 1.00 84.56 74 ASN A CA 1
ATOM 577 C C . ASN A 1 74 ? -27.748 4.266 36.897 1.00 84.56 74 ASN A C 1
ATOM 579 O O . ASN A 1 74 ? -28.385 4.962 37.679 1.00 84.56 74 ASN A O 1
ATOM 583 N N . LYS A 1 75 ? -28.372 3.476 36.018 1.00 68.50 75 LYS A N 1
ATOM 584 C CA . LYS A 1 75 ? -29.827 3.293 36.006 1.00 68.50 75 LYS A CA 1
ATOM 585 C C . LYS A 1 75 ? -30.320 2.291 37.067 1.00 68.50 75 LYS A C 1
ATOM 587 O O . LYS A 1 75 ? -31.526 2.254 37.309 1.00 68.50 75 LYS A O 1
ATOM 592 N N . ASN A 1 76 ? -29.433 1.488 37.657 1.00 54.31 76 ASN A N 1
ATOM 593 C CA . ASN A 1 76 ? -29.747 0.499 38.694 1.00 54.31 76 ASN A CA 1
ATOM 594 C C . 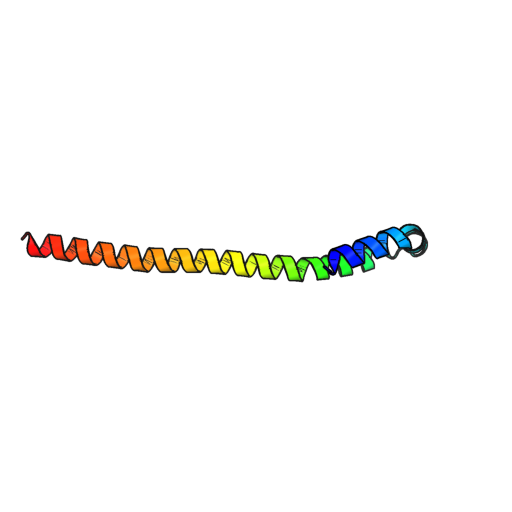ASN A 1 76 ? -29.368 1.019 40.084 1.00 54.31 76 ASN A C 1
ATOM 596 O O . ASN A 1 76 ? -30.143 0.759 41.027 1.00 54.31 76 ASN A O 1
#

Mean predicted aligned error: 5.83 Å

Secondary structure (DSSP, 8-state):
--HHHHHHHHHHHTHHHHHHTT-HHHHHHHHHHHHHHHHHHHHHHHHHHHHHHHHHHHHHHHHHHHHHHHHHHHT-

Radius of gyration: 26.31 Å; Cα contacts (8 Å, |Δi|>4): 11; chains: 1; bounding box: 46×23×74 Å

Organism: NCBI:txid1563983

Sequence (76 aa):
KSPVYSHVNSSLAGLVTIRSTCTQMMLRKEFDNYQNTHTSAYAMFLSTRTAFGIALDMITLSFIALITYCFIINKN

Solvent-accessible surface area (backbone atoms only — not comparable to full-atom values): 4277 Å² total; per-residue (Å²): 133,61,67,59,60,54,52,51,52,52,48,64,77,40,43,67,59,38,61,77,66,69,43,58,68,62,56,47,54,56,50,49,53,53,48,48,58,56,52,50,54,50,49,51,52,52,50,51,52,51,53,51,49,54,53,51,51,54,53,51,51,51,51,52,52,51,54,52,50,52,52,56,58,75,74,106

Foldseek 3Di:
DQPLVVLVVVCVVCVVVCVVVVVVVVSVVVNVVSVCVVVVVVVVVVVVVVVVVVVVVVVVVVVVVVVVVVVVVVVD